Protein AF-A0A015KZW4-F1 (afdb_monomer_lite)

Structure (mmCIF, N/CA/C/O backbone):
data_AF-A0A015KZW4-F1
#
_entry.id   AF-A0A015KZW4-F1
#
loop_
_atom_site.group_PDB
_atom_site.id
_atom_site.type_symbol
_atom_site.label_atom_id
_atom_site.label_alt_id
_atom_site.label_comp_id
_atom_site.label_asym_id
_atom_site.label_entity_id
_atom_site.label_seq_id
_atom_site.pdbx_PDB_ins_code
_atom_site.Cartn_x
_atom_site.Cartn_y
_atom_site.Cartn_z
_atom_site.occupancy
_atom_site.B_iso_or_equiv
_atom_site.auth_seq_id
_atom_site.auth_comp_id
_atom_site.auth_asym_id
_atom_site.auth_atom_id
_atom_site.pdbx_PDB_model_num
ATOM 1 N N . MET A 1 1 ? -4.264 -6.031 -10.531 1.00 60.44 1 MET A N 1
ATOM 2 C CA . MET A 1 1 ? -4.328 -6.350 -9.084 1.00 60.44 1 MET A CA 1
ATOM 3 C C . MET A 1 1 ? -2.891 -6.571 -8.616 1.00 60.44 1 MET A C 1
ATOM 5 O O . MET A 1 1 ? -2.198 -7.330 -9.277 1.00 60.44 1 MET A O 1
ATOM 9 N N . SER A 1 2 ? -2.397 -5.874 -7.584 1.00 82.75 2 SER A N 1
ATOM 10 C CA . SER A 1 2 ? -0.997 -6.031 -7.134 1.00 82.75 2 SER A CA 1
ATOM 11 C C . SER A 1 2 ? -0.870 -7.236 -6.194 1.00 82.75 2 SER A C 1
ATOM 13 O O . SER A 1 2 ? -1.329 -7.178 -5.048 1.00 82.75 2 SER A O 1
ATOM 15 N N . ALA A 1 3 ? -0.277 -8.331 -6.679 1.00 91.44 3 ALA A N 1
ATOM 16 C CA . ALA A 1 3 ? -0.048 -9.542 -5.886 1.00 91.44 3 ALA A CA 1
ATOM 17 C C . ALA A 1 3 ? 0.937 -9.291 -4.729 1.00 91.44 3 ALA A C 1
ATOM 19 O O . ALA A 1 3 ? 0.676 -9.719 -3.609 1.00 91.44 3 ALA A O 1
ATOM 20 N N . ILE A 1 4 ? 2.000 -8.513 -4.981 1.00 93.31 4 ILE A N 1
ATOM 21 C CA . ILE A 1 4 ? 3.016 -8.139 -3.981 1.00 93.31 4 ILE A CA 1
ATOM 22 C C . ILE A 1 4 ? 2.362 -7.428 -2.795 1.00 93.31 4 ILE A C 1
ATOM 24 O O . ILE A 1 4 ? 2.528 -7.847 -1.659 1.00 93.31 4 ILE A O 1
ATOM 28 N N . THR A 1 5 ? 1.556 -6.395 -3.057 1.00 95.25 5 THR A N 1
ATOM 29 C CA . THR A 1 5 ? 0.890 -5.617 -1.998 1.00 95.25 5 THR A CA 1
ATOM 30 C C . THR A 1 5 ? -0.105 -6.457 -1.209 1.00 95.25 5 THR A C 1
ATOM 32 O O . THR A 1 5 ? -0.202 -6.314 0.001 1.00 95.25 5 THR A O 1
ATOM 35 N N . THR A 1 6 ? -0.840 -7.338 -1.892 1.00 96.00 6 THR A N 1
ATOM 36 C CA . THR A 1 6 ? -1.825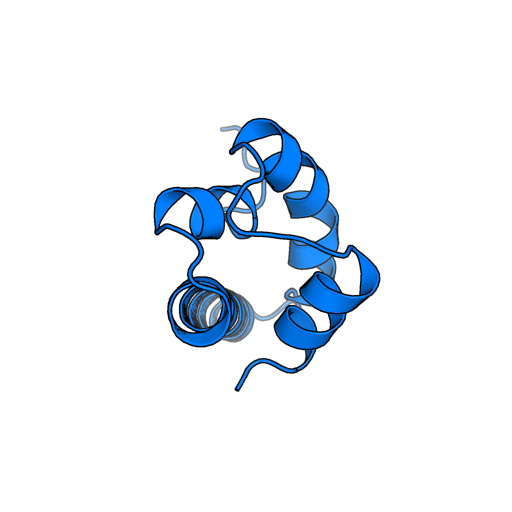 -8.219 -1.249 1.00 96.00 6 THR A CA 1
ATOM 37 C C . THR A 1 6 ? -1.130 -9.172 -0.279 1.00 96.00 6 THR A C 1
ATOM 39 O O . THR A 1 6 ? -1.526 -9.251 0.879 1.00 96.00 6 THR A O 1
ATOM 42 N N . LYS A 1 7 ? -0.057 -9.834 -0.731 1.00 96.75 7 LYS A N 1
ATOM 43 C CA . LYS A 1 7 ? 0.745 -10.724 0.110 1.00 96.75 7 L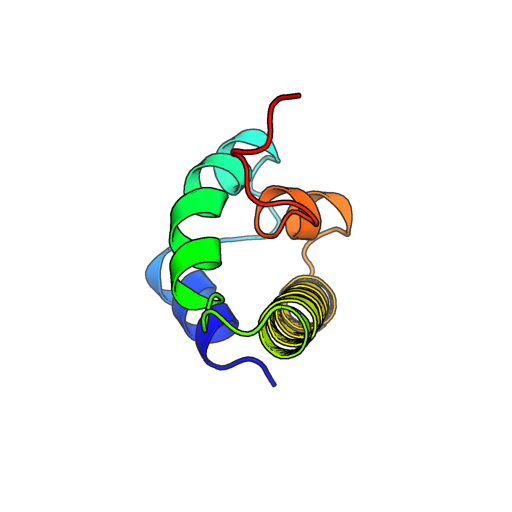YS A CA 1
ATOM 44 C C . LYS A 1 7 ? 1.379 -9.967 1.279 1.00 96.75 7 LYS A C 1
ATOM 46 O O . LYS A 1 7 ? 1.237 -10.396 2.412 1.00 96.75 7 LYS A O 1
ATOM 51 N N . PHE A 1 8 ? 1.978 -8.806 1.017 1.00 97.06 8 PHE A N 1
ATOM 52 C CA . PHE A 1 8 ? 2.629 -7.990 2.042 1.00 97.06 8 PHE A CA 1
ATOM 53 C C . PHE A 1 8 ? 1.680 -7.592 3.181 1.00 97.06 8 PHE A C 1
ATOM 55 O O . PHE A 1 8 ? 2.032 -7.738 4.347 1.00 97.06 8 PHE A O 1
ATOM 62 N N . VAL A 1 9 ? 0.468 -7.131 2.847 1.00 96.75 9 VAL A N 1
ATOM 63 C CA . VAL A 1 9 ? -0.562 -6.771 3.835 1.00 96.75 9 VAL A CA 1
ATOM 64 C C . VAL A 1 9 ? -0.983 -7.981 4.666 1.00 96.75 9 VAL A C 1
ATOM 66 O O . VAL A 1 9 ? -1.163 -7.851 5.873 1.00 96.75 9 VAL A O 1
ATOM 69 N N . THR A 1 10 ? -1.132 -9.152 4.043 1.00 96.81 10 THR A N 1
ATOM 70 C CA . THR A 1 10 ? -1.508 -10.384 4.746 1.00 96.81 10 THR A CA 1
ATOM 71 C C . THR A 1 10 ? -0.393 -10.895 5.657 1.00 96.81 10 THR A C 1
ATOM 73 O O . THR A 1 10 ? -0.666 -11.184 6.820 1.00 96.81 10 THR A O 1
ATOM 76 N N . ASP A 1 11 ? 0.844 -10.961 5.163 1.00 97.94 11 ASP A N 1
ATOM 77 C CA . ASP A 1 11 ? 1.999 -11.476 5.909 1.00 97.94 11 ASP A CA 1
ATOM 78 C C . ASP A 1 11 ? 2.277 -10.617 7.157 1.00 97.94 11 ASP A C 1
ATOM 80 O O . ASP A 1 11 ? 2.488 -11.149 8.246 1.00 97.94 11 ASP A O 1
ATOM 84 N N . HIS A 1 12 ? 2.169 -9.290 7.022 1.00 97.06 12 HIS A N 1
ATOM 85 C CA . HIS A 1 12 ? 2.379 -8.329 8.112 1.00 97.06 12 HIS A CA 1
ATOM 86 C C . HIS A 1 12 ? 1.106 -7.980 8.895 1.00 97.06 12 HIS A C 1
ATOM 88 O O . HIS A 1 12 ? 1.157 -7.172 9.819 1.00 97.06 12 HIS A O 1
ATOM 94 N N . LYS A 1 13 ? -0.043 -8.570 8.535 1.00 97.19 13 LYS A N 1
ATOM 95 C CA . LYS A 1 13 ? -1.360 -8.297 9.141 1.00 97.19 13 LYS A CA 1
ATOM 96 C C . LYS A 1 13 ? -1.678 -6.797 9.239 1.00 97.19 13 LYS A C 1
ATOM 98 O O . LYS A 1 13 ? -2.227 -6.340 10.239 1.00 97.19 13 LYS A O 1
ATOM 103 N N . LEU A 1 14 ? -1.328 -6.031 8.206 1.00 97.44 14 LEU A N 1
ATOM 104 C CA . LEU A 1 14 ? -1.553 -4.586 8.199 1.00 97.44 14 LEU A CA 1
ATOM 105 C C . LEU A 1 14 ? -3.048 -4.285 8.116 1.00 97.44 14 LEU A C 1
ATOM 107 O O . LEU A 1 14 ? -3.771 -4.880 7.312 1.00 97.44 14 LEU A O 1
ATOM 111 N N . THR A 1 15 ? -3.498 -3.312 8.898 1.00 96.62 15 THR A N 1
ATOM 112 C CA . THR A 1 15 ? -4.896 -2.875 8.923 1.00 96.62 15 THR A CA 1
ATOM 113 C C . THR A 1 15 ? -4.987 -1.367 8.730 1.00 96.62 15 THR A C 1
ATOM 115 O O . THR A 1 15 ? -4.015 -0.634 8.905 1.00 96.62 15 THR A O 1
ATOM 118 N N . ASN A 1 16 ? -6.176 -0.888 8.370 1.00 95.50 16 ASN A N 1
ATOM 119 C CA . ASN A 1 16 ? -6.465 0.541 8.267 1.00 95.50 16 ASN A CA 1
ATOM 120 C C . ASN A 1 16 ? -6.679 1.218 9.638 1.00 95.50 16 ASN A C 1
ATOM 122 O O . ASN A 1 16 ? -6.958 2.414 9.672 1.00 95.50 16 ASN A O 1
ATOM 126 N N . GLU A 1 17 ? -6.547 0.481 10.742 1.00 97.00 17 GLU A N 1
ATOM 127 C CA . GLU A 1 17 ? -6.585 1.011 12.112 1.00 97.00 17 GLU A CA 1
ATOM 128 C C . GLU A 1 17 ? -5.196 1.460 12.596 1.00 97.00 17 GLU A C 1
ATOM 130 O O . GLU A 1 17 ? -5.104 2.248 13.533 1.00 97.00 17 GLU A O 1
ATOM 135 N N . MET A 1 18 ? -4.123 0.999 11.939 1.00 97.19 18 MET A N 1
ATOM 136 C CA . MET A 1 18 ? -2.743 1.366 12.271 1.00 97.19 18 MET A CA 1
ATOM 137 C C . MET A 1 18 ? -2.450 2.843 11.989 1.00 97.19 18 MET A C 1
ATOM 139 O O . MET A 1 18 ? -2.957 3.438 11.025 1.00 97.19 18 MET A O 1
ATOM 143 N N . SER A 1 19 ? -1.572 3.424 12.805 1.00 97.06 19 SER A N 1
ATOM 144 C CA . SER A 1 19 ? -1.138 4.809 12.655 1.00 97.06 19 SER A CA 1
ATOM 145 C C . SER A 1 19 ? -0.239 4.998 11.426 1.00 97.06 19 SER A C 1
ATOM 147 O O . SER A 1 19 ? 0.335 4.056 10.874 1.00 97.06 19 SER A O 1
ATOM 149 N N . LEU A 1 20 ? -0.082 6.248 10.983 1.00 96.50 20 LEU A N 1
ATOM 150 C CA . LEU A 1 20 ? 0.848 6.572 9.896 1.00 96.50 20 LEU A CA 1
ATOM 151 C C . LEU A 1 20 ? 2.296 6.221 10.260 1.00 96.50 20 LEU A C 1
ATOM 153 O O . LEU A 1 20 ? 3.062 5.819 9.385 1.00 96.50 20 LEU A O 1
ATOM 157 N N . GLU A 1 21 ? 2.670 6.360 11.530 1.00 95.12 21 GLU A N 1
ATOM 158 C CA . GLU A 1 21 ? 4.019 6.073 12.021 1.00 95.12 21 GLU A CA 1
ATOM 159 C C . GLU A 1 21 ? 4.303 4.573 12.005 1.00 95.12 21 GLU A C 1
ATOM 161 O O . GLU A 1 21 ? 5.341 4.169 11.484 1.00 95.12 21 GLU A O 1
ATOM 166 N N . GLU A 1 22 ? 3.364 3.752 12.486 1.00 96.94 22 GLU A N 1
ATOM 167 C CA . GLU A 1 22 ? 3.463 2.287 12.438 1.00 96.94 22 GLU A CA 1
ATOM 168 C C . GLU A 1 22 ? 3.594 1.800 10.994 1.00 96.94 22 GLU A C 1
ATOM 170 O O . GLU A 1 22 ? 4.487 1.025 10.660 1.00 96.94 22 GLU A O 1
ATOM 175 N N . LEU A 1 23 ? 2.752 2.319 10.101 1.00 97.06 23 LEU A N 1
ATOM 176 C CA . LEU A 1 23 ? 2.784 1.975 8.684 1.00 97.06 23 LEU A CA 1
ATOM 177 C C . LEU A 1 23 ? 4.079 2.417 7.990 1.00 97.06 23 LEU A C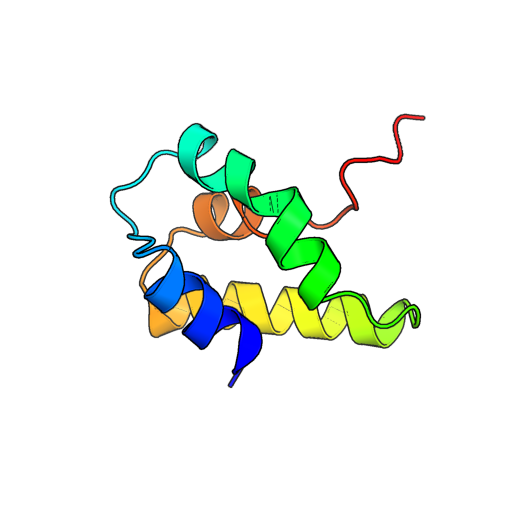 1
ATOM 179 O O . LEU A 1 23 ? 4.605 1.692 7.145 1.00 97.06 23 LEU A O 1
ATOM 183 N N . SER A 1 24 ? 4.625 3.579 8.354 1.00 94.12 24 SER A N 1
ATOM 184 C CA . SER A 1 24 ? 5.860 4.103 7.753 1.00 94.12 24 SER A CA 1
ATOM 185 C C . SER A 1 24 ? 7.081 3.224 8.040 1.00 94.12 24 SER A C 1
ATOM 187 O O . SER A 1 24 ? 8.028 3.230 7.252 1.00 94.12 24 SER A O 1
ATOM 189 N N . GLN A 1 25 ? 7.064 2.428 9.115 1.00 96.00 25 GLN A N 1
ATOM 190 C CA . GLN A 1 25 ? 8.154 1.499 9.442 1.00 96.00 25 GLN A CA 1
ATOM 191 C C . GLN A 1 25 ? 8.324 0.396 8.385 1.00 96.00 25 GLN A C 1
ATOM 193 O O . GLN A 1 25 ? 9.441 -0.058 8.151 1.00 96.00 25 GLN A O 1
ATOM 198 N N . TYR A 1 26 ? 7.246 0.025 7.690 1.00 96.62 26 TYR A N 1
ATOM 199 C CA . TYR A 1 26 ? 7.250 -1.000 6.639 1.00 96.62 26 TYR A CA 1
ATOM 200 C C . TYR A 1 26 ? 7.589 -0.452 5.246 1.00 96.62 26 TYR A C 1
ATOM 202 O O . TYR A 1 26 ? 7.756 -1.217 4.291 1.00 96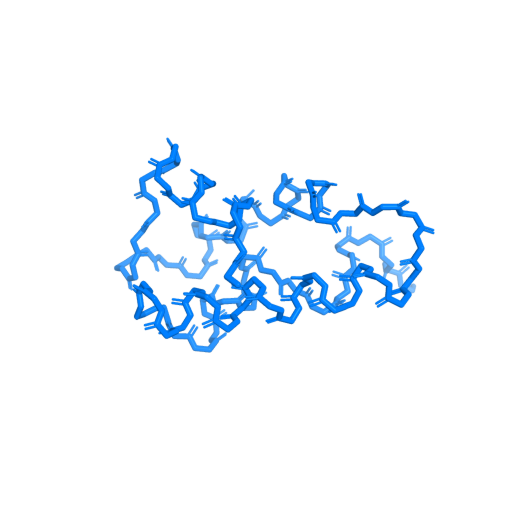.62 26 TYR A O 1
ATOM 210 N N . ALA A 1 27 ? 7.687 0.874 5.102 1.00 95.12 27 ALA A N 1
ATOM 211 C CA . ALA A 1 27 ? 7.926 1.509 3.812 1.00 95.12 27 ALA A CA 1
ATOM 212 C C . ALA A 1 27 ? 9.224 1.042 3.124 1.00 95.12 27 ALA A C 1
ATOM 214 O O . ALA A 1 27 ? 9.173 0.768 1.922 1.00 95.12 27 ALA A O 1
ATOM 215 N N . PRO A 1 28 ? 10.377 0.901 3.813 1.00 94.12 28 PRO A N 1
ATOM 216 C CA . PRO A 1 28 ? 11.608 0.442 3.168 1.00 94.12 28 PRO A CA 1
ATOM 217 C C . PRO A 1 28 ? 11.460 -0.943 2.523 1.00 94.12 28 PRO A C 1
ATOM 219 O O . PRO A 1 28 ? 11.840 -1.125 1.367 1.00 94.12 28 PRO A O 1
ATOM 222 N N . GLU A 1 29 ? 10.837 -1.882 3.234 1.00 95.62 29 GLU A N 1
ATOM 223 C CA . GLU A 1 29 ? 10.696 -3.274 2.806 1.00 95.62 29 GLU A CA 1
ATOM 224 C C . GLU A 1 29 ? 9.785 -3.403 1.578 1.00 95.62 29 GLU A C 1
ATOM 226 O O . GLU A 1 29 ? 10.173 -3.960 0.548 1.00 95.62 29 GLU A O 1
ATOM 231 N N . ILE A 1 30 ? 8.583 -2.813 1.621 1.00 94.50 30 ILE A N 1
ATOM 232 C CA . ILE A 1 30 ? 7.667 -2.888 0.476 1.00 94.50 30 ILE A CA 1
ATOM 233 C C . ILE A 1 30 ? 8.221 -2.138 -0.747 1.00 94.50 30 ILE A C 1
ATOM 235 O O . ILE A 1 30 ? 7.967 -2.530 -1.889 1.00 94.50 30 ILE A O 1
ATOM 239 N N . LEU A 1 31 ? 9.003 -1.071 -0.546 1.00 93.06 31 LEU A N 1
ATOM 240 C CA . LEU A 1 31 ? 9.652 -0.346 -1.639 1.00 93.06 31 LEU A CA 1
ATOM 241 C C . LEU A 1 31 ? 10.734 -1.170 -2.336 1.00 93.06 31 LEU A C 1
ATOM 243 O O . LEU A 1 31 ? 10.893 -1.032 -3.554 1.00 93.06 31 LEU A O 1
ATOM 247 N N . GLU A 1 32 ? 11.466 -2.003 -1.600 1.00 93.12 32 GLU A N 1
ATOM 248 C CA . GLU A 1 32 ? 12.433 -2.938 -2.172 1.00 93.12 32 GLU A CA 1
ATOM 249 C C . GLU A 1 32 ? 11.722 -3.949 -3.078 1.00 93.12 32 GLU A C 1
ATOM 251 O O . GLU A 1 32 ? 12.066 -4.066 -4.254 1.00 93.12 32 GLU A O 1
ATOM 256 N N . LEU A 1 33 ? 10.624 -4.547 -2.601 1.00 93.50 33 LEU A N 1
ATOM 257 C CA . LEU A 1 33 ? 9.808 -5.498 -3.371 1.00 93.50 33 LEU A CA 1
ATOM 258 C C . LEU A 1 33 ? 9.170 -4.884 -4.629 1.00 93.50 33 LEU A C 1
ATOM 260 O O . LEU A 1 33 ? 8.971 -5.556 -5.645 1.00 93.50 33 LEU A O 1
ATOM 264 N N . LEU A 1 34 ? 8.805 -3.601 -4.572 1.00 92.12 34 LEU A N 1
ATOM 265 C CA . LEU A 1 34 ? 8.207 -2.881 -5.700 1.00 92.12 34 LEU A CA 1
ATOM 266 C C . LEU A 1 34 ? 9.248 -2.318 -6.681 1.00 92.12 34 LEU A C 1
ATOM 268 O O . LEU A 1 34 ? 8.856 -1.842 -7.750 1.00 92.12 34 LEU A O 1
ATOM 272 N N . THR A 1 35 ? 10.541 -2.375 -6.352 1.00 90.69 35 THR A N 1
ATOM 273 C CA . THR A 1 35 ? 11.631 -1.921 -7.221 1.00 90.69 35 THR A CA 1
ATOM 274 C C . THR A 1 35 ? 12.024 -3.011 -8.218 1.00 90.69 35 THR A C 1
ATOM 276 O O . THR A 1 35 ? 12.297 -4.148 -7.861 1.00 90.69 35 THR A O 1
ATOM 279 N N . THR A 1 36 ? 12.147 -2.627 -9.484 1.00 87.81 36 THR A N 1
ATOM 280 C CA . THR A 1 36 ? 12.704 -3.436 -10.579 1.00 87.81 36 THR A CA 1
ATOM 281 C C . THR A 1 36 ? 13.971 -2.838 -11.187 1.00 87.81 36 THR A C 1
ATOM 283 O O . THR A 1 36 ? 14.580 -3.454 -12.055 1.00 87.81 36 THR A O 1
ATOM 286 N N . GLY A 1 37 ? 14.353 -1.624 -10.776 1.00 87.75 37 GLY A N 1
ATOM 287 C CA . GLY A 1 37 ? 15.468 -0.874 -11.359 1.00 87.75 37 GLY A CA 1
ATOM 288 C C . GLY A 1 37 ? 15.077 -0.077 -12.606 1.00 87.75 37 GLY A C 1
ATOM 289 O O . GLY A 1 37 ? 15.870 0.729 -13.086 1.00 87.75 37 GLY A O 1
ATOM 290 N N . VAL A 1 38 ? 13.846 -0.239 -13.107 1.00 91.56 38 VAL A N 1
ATOM 291 C CA . VAL A 1 38 ? 13.307 0.519 -14.241 1.00 91.56 38 VAL A CA 1
ATOM 292 C C . VAL A 1 38 ? 12.361 1.607 -13.715 1.00 91.56 38 VAL A C 1
ATOM 294 O O . VAL A 1 38 ? 11.235 1.295 -13.319 1.00 91.56 38 VAL A O 1
ATOM 297 N N . PRO A 1 39 ? 12.733 2.905 -13.764 1.00 88.62 39 PRO A N 1
ATOM 298 C CA . PRO A 1 39 ? 11.983 3.969 -13.085 1.00 88.62 39 PRO A CA 1
ATOM 299 C C . PRO A 1 39 ? 10.499 4.062 -13.465 1.00 88.62 39 PRO A C 1
ATOM 301 O O . PRO A 1 39 ? 9.644 4.317 -12.616 1.00 88.62 39 PRO A O 1
ATOM 304 N N . LYS A 1 40 ? 10.172 3.838 -14.746 1.00 88.56 40 LYS A N 1
ATOM 305 C CA . LYS A 1 40 ? 8.780 3.852 -15.227 1.00 88.56 40 LYS A CA 1
ATOM 306 C C . LYS A 1 40 ? 7.960 2.695 -14.648 1.00 88.56 40 LYS A C 1
ATOM 308 O O . LYS A 1 40 ? 6.818 2.908 -14.250 1.00 88.56 40 LYS A O 1
ATOM 313 N N . VAL A 1 41 ? 8.547 1.499 -14.576 1.00 88.94 41 VAL A N 1
ATOM 314 C CA . VAL A 1 41 ? 7.893 0.301 -14.027 1.00 88.94 41 VAL A CA 1
ATOM 315 C C . VAL A 1 41 ? 7.691 0.459 -12.523 1.00 88.94 41 VAL A C 1
ATOM 317 O O . VAL A 1 41 ? 6.599 0.198 -12.025 1.00 88.94 41 VAL A O 1
ATOM 320 N N . ASP A 1 42 ? 8.697 0.968 -11.813 1.00 90.69 42 ASP A N 1
ATOM 321 C CA . ASP A 1 42 ? 8.641 1.181 -10.364 1.00 90.69 42 ASP A CA 1
ATOM 322 C C . ASP A 1 42 ? 7.535 2.175 -9.985 1.00 90.69 42 ASP A C 1
ATOM 324 O O . ASP A 1 42 ? 6.757 1.933 -9.057 1.00 90.69 42 ASP A O 1
ATOM 328 N N . LYS A 1 43 ? 7.407 3.278 -10.739 1.00 91.00 43 LYS A N 1
ATOM 329 C CA . LYS A 1 43 ? 6.345 4.273 -10.530 1.00 91.00 43 LYS A CA 1
ATOM 330 C C . LYS A 1 43 ? 4.953 3.665 -10.713 1.00 91.00 43 LYS A C 1
ATOM 332 O O . LYS A 1 43 ? 4.071 3.914 -9.888 1.00 91.00 43 LYS A O 1
ATOM 337 N N . GLU A 1 44 ? 4.758 2.865 -11.760 1.00 93.06 44 GLU A N 1
ATOM 338 C CA . GLU A 1 44 ? 3.469 2.223 -12.028 1.00 93.06 44 GLU A CA 1
ATOM 339 C C . GLU A 1 44 ? 3.140 1.152 -10.979 1.00 93.06 44 GLU A C 1
ATOM 341 O O . GLU A 1 44 ? 2.026 1.126 -10.458 1.00 93.06 44 GLU A O 1
ATOM 346 N N . LYS A 1 45 ? 4.119 0.339 -10.563 1.00 93.06 45 LYS A N 1
ATOM 347 C CA . LYS A 1 45 ? 3.946 -0.633 -9.473 1.00 93.06 45 LYS A CA 1
ATOM 348 C C . LYS A 1 45 ? 3.528 0.037 -8.164 1.00 93.06 45 LYS A C 1
ATOM 350 O O . LYS A 1 45 ? 2.565 -0.402 -7.537 1.00 93.06 45 LYS A O 1
ATOM 355 N N . ARG A 1 46 ? 4.187 1.135 -7.772 1.00 94.44 46 ARG A N 1
ATOM 356 C CA . ARG A 1 46 ? 3.817 1.911 -6.572 1.00 94.44 46 ARG A CA 1
ATOM 357 C C . ARG A 1 46 ? 2.417 2.508 -6.679 1.00 94.44 46 ARG A C 1
ATOM 359 O O . ARG A 1 46 ? 1.668 2.488 -5.704 1.00 9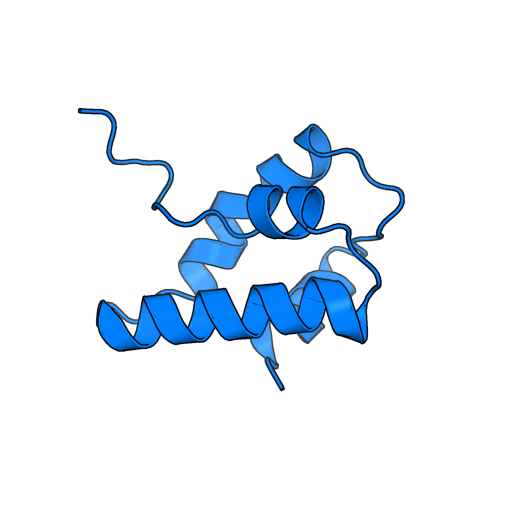4.44 46 ARG A O 1
ATOM 366 N N . ARG A 1 47 ? 2.039 3.007 -7.860 1.00 94.69 47 ARG A N 1
ATOM 367 C CA . ARG A 1 47 ? 0.680 3.504 -8.118 1.00 94.69 47 ARG A CA 1
ATOM 368 C C . ARG A 1 47 ? -0.358 2.396 -7.929 1.00 94.69 47 ARG A C 1
ATOM 370 O O . ARG A 1 47 ? -1.298 2.581 -7.162 1.00 94.69 47 ARG A O 1
ATOM 377 N N . GLN A 1 48 ? -0.162 1.239 -8.558 1.00 95.19 48 GLN A N 1
ATOM 378 C CA . GLN A 1 48 ? -1.074 0.096 -8.437 1.00 95.19 48 GLN A CA 1
ATOM 379 C C . GLN A 1 48 ? -1.163 -0.441 -7.006 1.00 95.19 48 GLN A C 1
ATOM 381 O O . GLN A 1 48 ? -2.231 -0.862 -6.562 1.00 95.19 48 GLN A O 1
ATOM 386 N N . ALA A 1 49 ? -0.049 -0.420 -6.278 1.00 95.94 49 ALA A N 1
ATOM 387 C CA . ALA A 1 49 ? -0.002 -0.821 -4.885 1.00 95.94 49 ALA A CA 1
ATOM 388 C C . ALA A 1 49 ? -0.830 0.122 -3.992 1.00 95.94 49 ALA A C 1
ATOM 390 O O . ALA A 1 49 ? -1.669 -0.353 -3.228 1.00 95.94 49 ALA A O 1
ATOM 391 N N . ARG A 1 50 ? -0.699 1.448 -4.156 1.00 96.38 50 ARG A N 1
ATOM 392 C CA . ARG A 1 50 ? -1.540 2.426 -3.439 1.00 96.38 50 ARG A CA 1
ATOM 393 C C . ARG A 1 50 ? -3.021 2.284 -3.774 1.00 96.38 50 ARG A C 1
ATOM 395 O O . ARG A 1 50 ? -3.849 2.296 -2.865 1.00 96.38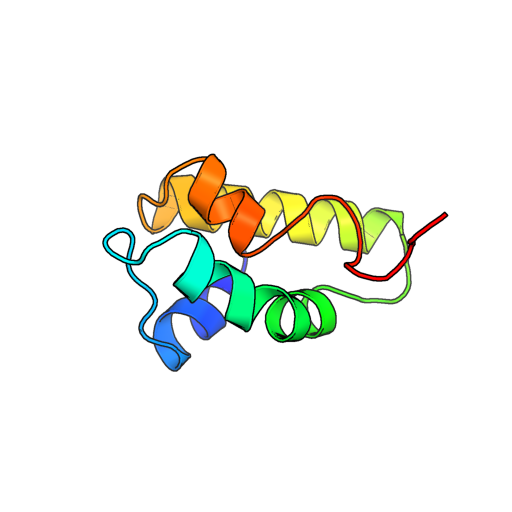 50 ARG A O 1
ATOM 402 N N . ASP A 1 51 ? -3.353 2.091 -5.050 1.00 96.38 51 ASP A N 1
ATOM 403 C CA . ASP A 1 51 ? -4.735 1.847 -5.475 1.00 96.38 51 ASP A CA 1
ATOM 404 C C . ASP A 1 51 ? -5.307 0.587 -4.807 1.00 96.38 51 ASP A C 1
ATOM 406 O O . ASP A 1 51 ? -6.470 0.574 -4.400 1.00 96.38 51 ASP A O 1
ATOM 410 N N . ARG A 1 52 ? -4.493 -0.469 -4.655 1.00 95.50 52 ARG A N 1
ATOM 411 C CA . ARG A 1 52 ? -4.898 -1.702 -3.970 1.00 95.50 52 ARG A CA 1
ATOM 412 C C . ARG A 1 52 ? -5.113 -1.488 -2.473 1.00 95.50 52 ARG A C 1
ATOM 414 O O . ARG A 1 52 ? -6.098 -2.008 -1.959 1.00 95.50 52 ARG A O 1
ATOM 421 N N . LEU A 1 53 ? -4.248 -0.734 -1.796 1.00 96.44 53 LEU A N 1
ATOM 422 C CA . LEU A 1 53 ? -4.410 -0.403 -0.374 1.00 96.44 53 LEU A CA 1
ATOM 423 C C . LEU A 1 53 ? -5.719 0.359 -0.129 1.00 96.44 53 LEU A C 1
ATOM 425 O O . LEU A 1 53 ? -6.514 -0.032 0.723 1.00 96.44 53 LEU A O 1
ATOM 429 N N . GLN A 1 54 ? -5.993 1.382 -0.940 1.00 96.94 54 GLN A N 1
ATOM 430 C CA . GLN A 1 54 ? -7.184 2.219 -0.773 1.00 96.94 54 GLN A CA 1
ATOM 431 C C . GLN A 1 54 ? -8.473 1.473 -1.136 1.00 96.94 54 GLN A C 1
ATOM 433 O O . GLN A 1 54 ? -9.414 1.427 -0.349 1.00 96.94 54 GLN A O 1
ATOM 438 N N . LYS A 1 55 ? -8.526 0.845 -2.318 1.00 94.94 55 LYS A N 1
ATOM 439 C CA . LYS A 1 55 ? -9.759 0.208 -2.816 1.00 94.94 55 LYS A CA 1
ATOM 440 C C . LYS A 1 55 ? -9.988 -1.192 -2.250 1.00 94.94 55 LYS A C 1
ATOM 442 O O . LYS A 1 55 ? -11.129 -1.615 -2.119 1.00 94.94 55 LYS A O 1
ATOM 447 N N . GLY A 1 56 ? -8.916 -1.937 -1.984 1.00 94.19 56 GLY A N 1
ATOM 448 C CA . GLY A 1 56 ? -8.981 -3.334 -1.549 1.00 94.19 56 GLY A CA 1
ATOM 449 C C . GLY A 1 56 ? -8.974 -3.517 -0.036 1.00 94.19 56 GLY A C 1
ATOM 450 O O . GLY A 1 56 ? -9.610 -4.446 0.447 1.00 94.19 56 GLY A O 1
ATOM 451 N N . TYR A 1 57 ? -8.283 -2.638 0.691 1.00 95.69 57 TYR A N 1
ATOM 452 C CA . TYR A 1 57 ? -8.088 -2.762 2.138 1.00 95.69 57 TYR A CA 1
ATOM 453 C C . TYR A 1 57 ? -8.598 -1.554 2.932 1.00 95.69 57 TYR A C 1
ATOM 455 O O . TYR A 1 57 ? -8.461 -1.528 4.149 1.00 95.69 57 TYR A O 1
ATOM 463 N N . LYS A 1 58 ? -9.215 -0.570 2.261 1.00 96.88 58 LYS A N 1
ATOM 464 C CA . LYS A 1 58 ? -9.810 0.627 2.883 1.00 96.88 58 LYS A CA 1
ATOM 465 C C . LYS A 1 58 ? -8.811 1.493 3.662 1.00 96.88 58 LYS A C 1
ATOM 467 O O . LYS A 1 58 ? -9.202 2.206 4.583 1.00 96.88 58 LYS A O 1
ATOM 472 N N . PHE A 1 59 ? -7.536 1.450 3.282 1.00 97.50 59 PHE A N 1
ATOM 473 C CA . PHE A 1 59 ? -6.534 2.374 3.806 1.00 97.50 59 PHE A CA 1
ATOM 474 C C . PHE A 1 59 ? -6.868 3.788 3.333 1.00 97.50 59 PHE A C 1
ATOM 476 O O . PHE A 1 59 ? -7.304 3.987 2.193 1.00 97.50 59 PHE A O 1
ATOM 483 N N . SER A 1 60 ? -6.623 4.782 4.181 1.00 97.69 60 SER A N 1
ATOM 484 C CA . SER A 1 60 ? -6.709 6.176 3.764 1.00 97.69 60 SER A CA 1
ATOM 485 C C . SER A 1 60 ? -5.640 6.491 2.710 1.00 97.69 60 SER A C 1
ATOM 487 O O . SER A 1 60 ? -4.658 5.761 2.517 1.00 97.69 60 SER A O 1
ATOM 489 N N . LYS A 1 61 ? -5.810 7.617 2.012 1.00 96.19 61 LYS A N 1
ATOM 490 C CA . LYS A 1 61 ? -4.790 8.116 1.083 1.00 96.19 61 LYS A CA 1
ATOM 491 C C . LYS A 1 61 ? -3.451 8.306 1.803 1.00 96.19 61 LYS A C 1
ATOM 493 O O . LYS A 1 61 ? -2.428 7.886 1.277 1.00 96.19 61 LYS A O 1
ATOM 498 N N . GLU A 1 62 ? -3.469 8.898 2.994 1.00 96.81 62 GLU A N 1
ATOM 499 C CA . GLU A 1 62 ? -2.275 9.163 3.805 1.00 96.81 62 GLU A CA 1
ATOM 500 C C . GLU A 1 62 ? -1.597 7.870 4.249 1.00 96.81 62 GLU A C 1
ATOM 502 O O . GLU A 1 62 ? -0.395 7.727 4.056 1.00 96.81 62 GLU A O 1
ATOM 507 N N . GLN A 1 63 ? -2.365 6.883 4.715 1.00 97.56 63 GLN A N 1
ATOM 508 C CA . GLN A 1 63 ? -1.832 5.569 5.085 1.00 97.56 63 GLN A CA 1
ATOM 509 C C . GLN A 1 63 ? -1.178 4.859 3.888 1.00 97.56 63 GLN A C 1
ATOM 511 O O . GLN A 1 63 ? -0.097 4.283 4.006 1.00 97.56 63 GLN A O 1
ATOM 516 N N . ALA A 1 64 ? -1.784 4.946 2.699 1.00 96.75 64 ALA A N 1
ATOM 517 C CA . ALA A 1 64 ? -1.190 4.385 1.488 1.00 96.75 64 ALA A CA 1
ATOM 518 C C . ALA A 1 64 ? 0.126 5.084 1.089 1.00 96.75 64 ALA A C 1
ATOM 520 O O . ALA A 1 64 ? 1.001 4.440 0.510 1.00 96.75 64 ALA A O 1
ATOM 521 N N . TYR A 1 65 ? 0.275 6.380 1.382 1.00 95.56 65 TYR A N 1
ATOM 522 C CA . TYR A 1 65 ? 1.513 7.130 1.147 1.00 95.56 65 TYR A CA 1
ATOM 523 C C . TYR A 1 65 ? 2.568 6.927 2.235 1.00 95.56 65 TYR A C 1
ATOM 525 O O . TYR A 1 65 ? 3.749 6.945 1.900 1.00 95.56 65 TYR A O 1
ATOM 533 N N . ALA A 1 66 ? 2.160 6.684 3.482 1.00 95.19 66 ALA A N 1
ATOM 534 C CA . ALA A 1 66 ? 3.050 6.277 4.564 1.00 95.19 66 ALA A CA 1
ATOM 535 C C . ALA A 1 66 ? 3.741 4.945 4.230 1.00 95.19 66 ALA A C 1
ATOM 537 O O . ALA A 1 66 ? 4.961 4.855 4.296 1.00 95.19 66 ALA A O 1
ATOM 538 N N . LEU A 1 67 ? 2.980 3.948 3.754 1.00 95.06 67 LEU A N 1
ATOM 539 C CA . LEU A 1 67 ? 3.535 2.671 3.283 1.00 95.06 67 LEU A CA 1
ATOM 540 C C . LEU A 1 67 ? 4.308 2.796 1.965 1.00 95.06 67 LEU A C 1
ATOM 542 O O . LEU A 1 67 ? 5.341 2.162 1.776 1.00 95.06 67 LEU A O 1
ATOM 546 N N . ILE A 1 68 ? 3.770 3.546 0.998 1.00 95.06 68 ILE A N 1
ATOM 547 C CA . ILE A 1 68 ? 4.293 3.589 -0.373 1.00 95.06 68 ILE A CA 1
ATOM 548 C C . ILE A 1 68 ? 4.488 5.046 -0.796 1.00 95.06 68 ILE A C 1
ATOM 550 O O . ILE A 1 68 ? 3.679 5.593 -1.569 1.00 95.06 68 ILE A O 1
ATOM 554 N N . PRO A 1 69 ? 5.572 5.687 -0.329 1.00 91.06 69 PRO A N 1
ATOM 555 C CA . PRO A 1 69 ? 5.848 7.073 -0.659 1.00 91.06 69 PRO A CA 1
ATOM 556 C C . PRO A 1 69 ? 6.158 7.239 -2.154 1.00 91.06 69 PRO A C 1
ATOM 558 O O . PRO A 1 69 ? 6.461 6.291 -2.892 1.00 91.06 69 PRO A O 1
ATOM 561 N N . HIS A 1 70 ? 6.033 8.473 -2.645 1.00 81.12 70 HIS A N 1
ATOM 562 C CA . HIS A 1 70 ? 6.384 8.800 -4.033 1.00 81.12 70 HIS A CA 1
ATOM 563 C C . HIS A 1 70 ? 7.880 8.631 -4.288 1.00 81.12 70 HIS A C 1
ATOM 565 O O . HIS A 1 70 ? 8.275 8.073 -5.313 1.00 81.12 70 HIS A O 1
ATOM 571 N N . GLU A 1 71 ? 8.698 9.050 -3.330 1.00 71.06 71 GLU A N 1
ATOM 572 C CA . GLU A 1 71 ? 10.153 9.022 -3.407 1.00 71.06 71 GLU A CA 1
ATOM 573 C C . GLU A 1 71 ? 10.713 7.829 -2.632 1.00 71.06 71 GLU A C 1
ATOM 575 O O . GLU A 1 71 ? 10.091 7.325 -1.699 1.00 71.06 71 GLU A O 1
ATOM 580 N N . ARG A 1 72 ? 11.894 7.338 -3.025 1.00 63.06 72 ARG A N 1
ATOM 581 C CA . ARG A 1 72 ? 12.652 6.474 -2.114 1.00 63.06 72 ARG A CA 1
ATOM 582 C C . ARG A 1 72 ? 13.070 7.342 -0.937 1.00 63.06 72 ARG A C 1
ATOM 584 O O . ARG A 1 72 ? 13.729 8.357 -1.156 1.00 63.06 72 ARG A O 1
ATOM 591 N N . ILE A 1 73 ? 12.715 6.926 0.274 1.00 54.97 73 ILE A N 1
ATOM 592 C CA . ILE A 1 73 ? 13.310 7.439 1.510 1.00 54.97 73 ILE A CA 1
ATOM 593 C C . ILE A 1 73 ? 14.829 7.260 1.339 1.00 54.97 73 ILE A C 1
ATOM 595 O O . ILE A 1 73 ? 15.319 6.137 1.377 1.00 54.97 73 ILE A O 1
ATOM 599 N N . GLY A 1 74 ? 15.552 8.322 0.970 1.00 48.00 74 GLY A N 1
ATOM 600 C CA . GLY A 1 74 ? 16.960 8.202 0.567 1.00 48.00 74 GLY A CA 1
ATOM 601 C C . GLY A 1 74 ? 17.500 9.246 -0.412 1.00 48.00 74 GLY A C 1
ATOM 602 O O . GLY A 1 74 ? 18.715 9.364 -0.523 1.00 48.00 74 GLY A O 1
ATOM 603 N N . ARG A 1 75 ? 16.668 10.060 -1.074 1.00 44.84 75 ARG A N 1
ATOM 604 C CA . ARG A 1 75 ? 17.147 11.331 -1.652 1.00 44.84 75 ARG A CA 1
ATOM 605 C C . ARG A 1 75 ? 16.860 12.469 -0.676 1.00 44.84 75 ARG A C 1
ATOM 607 O O . ARG A 1 75 ? 15.952 13.263 -0.873 1.00 44.84 75 ARG A O 1
ATOM 614 N N . ARG A 1 76 ? 17.640 12.515 0.408 1.00 40.00 76 ARG A N 1
ATOM 615 C CA . ARG A 1 76 ? 17.934 13.803 1.043 1.00 40.00 76 ARG A CA 1
ATOM 616 C C . ARG A 1 76 ? 18.783 14.575 0.031 1.00 40.00 76 ARG A C 1
ATOM 618 O O . ARG A 1 76 ? 19.794 14.042 -0.424 1.00 40.00 76 ARG A O 1
ATOM 625 N N . ILE A 1 77 ? 18.288 15.732 -0.398 1.00 40.69 77 ILE A N 1
ATOM 626 C CA . ILE A 1 77 ? 19.105 16.757 -1.057 1.00 40.69 77 ILE A CA 1
ATOM 627 C C . ILE A 1 77 ? 20.044 17.334 0.002 1.00 40.69 77 ILE A C 1
ATOM 629 O O . ILE A 1 77 ? 19.583 17.438 1.165 1.00 40.69 77 ILE A O 1
#

pLDDT: mean 90.09, std 13.5, range [40.0, 97.94]

Organism: Rhizophagus irregularis (strain DAOM 197198w) (NCBI:txid1432141)

Sequence (77 aa):
MSAITTKFVTDHKLTNEMSLEELSQYAPEILELLTTGVPKVDKEKRRQARDRLQKGYKFSKEQAYALIPHERIGRRI

Secondary structure (DSSP, 8-state):
--HHHHHHHHHTT--TTS-HHHHHTTHHHHHHHH--S-HHHHHHHHHHHHHHHHHHH---HHHHHHHS-SS-TT---

Radius of gyration: 11.58 Å; chains: 1; bounding box: 29×28×28 Å

Foldseek 3Di:
DQPLLVVVCVVVVDALVDDLVVLLVQQQVSLVVLDPPDVVSSQVSLVVSLVCCCVVRVHDNSSSCSNRPNDPPPPPD